Protein AF-A0A0H2ZVY9-F1 (afdb_monomer)

Radius of gyration: 21.2 Å; Cα contacts (8 Å, |Δi|>4): 97; chains: 1; bounding box: 47×58×78 Å

Organism: Mycobacterium avium (strain 104) (NCBI:txid243243)

pLDDT: mean 86.44, std 14.49, range [40.03, 97.69]

Structure (mmCIF, N/CA/C/O backbone):
data_AF-A0A0H2ZVY9-F1
#
_entry.id   AF-A0A0H2ZVY9-F1
#
loop_
_atom_site.group_PDB
_atom_site.id
_atom_site.type_symbol
_atom_site.label_atom_id
_atom_site.label_alt_id
_atom_site.label_comp_id
_atom_site.label_asym_id
_atom_site.label_entity_id
_atom_site.label_seq_id
_atom_site.pdbx_PDB_ins_code
_atom_site.Cartn_x
_atom_site.Cartn_y
_atom_site.Cartn_z
_atom_site.occupancy
_atom_site.B_iso_or_equiv
_atom_site.auth_seq_id
_atom_site.auth_comp_id
_atom_site.auth_asym_id
_atom_site.auth_atom_id
_atom_site.pdbx_PDB_model_num
ATOM 1 N N . MET A 1 1 ? -3.604 0.888 46.734 1.00 41.28 1 MET A N 1
ATOM 2 C CA . MET A 1 1 ? -3.260 0.241 45.450 1.00 41.28 1 MET A CA 1
ATOM 3 C C . MET A 1 1 ? -4.348 0.595 44.446 1.00 41.28 1 MET A C 1
ATOM 5 O O . MET A 1 1 ? -5.356 -0.095 44.389 1.00 41.28 1 MET A O 1
ATOM 9 N N . GLN A 1 2 ? -4.220 1.722 43.744 1.00 40.03 2 GLN A N 1
ATOM 10 C CA . GLN A 1 2 ? -5.131 2.028 42.639 1.00 40.03 2 GLN A CA 1
ATOM 11 C C . GLN A 1 2 ? -4.677 1.189 41.444 1.00 40.03 2 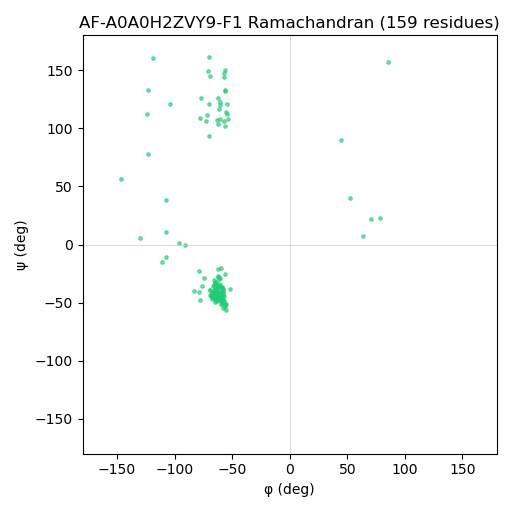GLN A C 1
ATOM 13 O O . GLN A 1 2 ? -3.608 1.435 40.894 1.00 40.03 2 GLN A O 1
ATOM 18 N N . TYR A 1 3 ? -5.456 0.165 41.093 1.00 46.75 3 TYR A N 1
ATOM 19 C CA . TYR A 1 3 ? -5.353 -0.459 39.780 1.00 46.75 3 TYR A CA 1
ATOM 20 C C . TYR A 1 3 ? -5.666 0.632 38.755 1.00 46.75 3 TYR A C 1
ATOM 22 O O . TYR A 1 3 ? -6.803 1.094 38.667 1.00 46.75 3 TYR A O 1
ATOM 30 N N . TYR A 1 4 ? -4.644 1.095 38.038 1.00 45.19 4 TYR A N 1
ATOM 31 C CA . TYR A 1 4 ? -4.829 1.953 36.877 1.00 45.19 4 TYR A CA 1
ATOM 32 C C . TYR A 1 4 ? -5.451 1.060 35.804 1.00 45.19 4 TYR A C 1
ATOM 34 O O . TYR A 1 4 ? -4.744 0.311 35.138 1.00 45.19 4 TYR A O 1
ATOM 42 N N . PHE A 1 5 ? -6.780 1.042 35.710 1.00 51.91 5 PHE A N 1
ATOM 43 C CA . PHE A 1 5 ? -7.438 0.527 34.518 1.00 51.91 5 PHE A CA 1
ATOM 44 C C . PHE A 1 5 ? -7.199 1.577 33.433 1.00 51.91 5 PHE A C 1
ATOM 46 O O . PHE A 1 5 ? -7.713 2.690 33.574 1.00 51.91 5 PHE A O 1
ATOM 53 N N . PRO A 1 6 ? -6.393 1.286 32.395 1.00 60.91 6 PRO A N 1
ATOM 54 C CA . PRO A 1 6 ? -6.293 2.178 31.251 1.00 60.91 6 PRO A CA 1
ATOM 55 C C . PRO A 1 6 ? -7.699 2.377 30.684 1.00 60.91 6 PRO A C 1
ATOM 57 O O . PRO A 1 6 ? -8.545 1.478 30.789 1.00 60.91 6 PRO A O 1
ATOM 60 N N . SER A 1 7 ? -7.971 3.537 30.091 1.00 79.62 7 SER A N 1
ATOM 61 C CA . SER A 1 7 ? -9.219 3.681 29.350 1.00 79.62 7 SER A CA 1
ATOM 62 C C . SER A 1 7 ? -9.260 2.594 28.269 1.00 79.62 7 SER A C 1
ATOM 64 O O . SER A 1 7 ? -8.230 2.166 27.752 1.00 79.62 7 SER A O 1
ATOM 66 N N . LEU A 1 8 ? -10.444 2.092 27.931 1.00 83.88 8 LEU A N 1
ATOM 67 C CA . LEU A 1 8 ? -10.586 1.059 26.899 1.00 83.88 8 LEU A CA 1
ATOM 68 C C . LEU A 1 8 ? -9.981 1.508 25.545 1.00 83.88 8 LEU A C 1
ATOM 70 O O . LEU A 1 8 ? -9.502 0.676 24.778 1.00 83.88 8 LEU A O 1
ATOM 74 N N . ASP A 1 9 ? -9.901 2.820 25.307 1.00 86.00 9 ASP A N 1
ATOM 75 C CA . ASP A 1 9 ? -9.147 3.422 24.201 1.00 86.00 9 ASP A CA 1
ATOM 76 C C . ASP A 1 9 ? -7.642 3.139 24.283 1.00 86.00 9 ASP A C 1
ATOM 78 O O . ASP A 1 9 ? -7.044 2.791 23.269 1.00 86.00 9 ASP A O 1
ATOM 82 N N . ASP A 1 10 ? -7.031 3.239 25.464 1.00 87.69 10 ASP A N 1
ATOM 83 C CA . ASP A 1 10 ? -5.598 2.976 25.657 1.00 87.69 10 ASP A CA 1
ATOM 84 C C . ASP A 1 10 ? -5.253 1.515 25.351 1.00 87.69 10 ASP A C 1
ATOM 86 O O . ASP A 1 10 ? -4.199 1.227 24.784 1.00 87.69 10 ASP A O 1
ATOM 90 N N . ILE A 1 11 ? -6.160 0.585 25.674 1.00 89.31 11 ILE A N 1
ATOM 91 C CA . ILE A 1 11 ? -6.008 -0.834 25.327 1.00 89.31 11 ILE A CA 1
ATOM 92 C C . ILE A 1 11 ? -6.047 -1.015 23.805 1.00 89.31 11 ILE A C 1
ATOM 94 O O . ILE A 1 11 ? -5.199 -1.719 23.256 1.00 89.31 11 ILE A O 1
ATOM 98 N N . PHE A 1 12 ? -6.984 -0.365 23.106 1.00 89.00 12 PHE A N 1
ATOM 99 C CA . PHE A 1 12 ? -7.044 -0.426 21.644 1.00 89.00 12 PHE A CA 1
ATOM 100 C C . PHE A 1 12 ? -5.825 0.208 20.980 1.00 89.00 12 PHE A C 1
ATOM 102 O O . PHE A 1 12 ? -5.262 -0.384 20.065 1.00 89.00 12 PHE A O 1
ATOM 109 N N . VAL A 1 13 ? -5.380 1.368 21.462 1.00 91.19 13 VAL A N 1
ATOM 110 C CA . VAL A 1 13 ? -4.163 2.025 20.973 1.00 91.19 13 VAL A CA 1
ATOM 111 C C . VAL A 1 13 ? -2.951 1.112 21.166 1.00 91.19 13 VAL A C 1
ATOM 113 O O . VAL A 1 13 ? -2.185 0.905 20.228 1.00 91.19 13 VAL A O 1
ATOM 116 N N . ALA A 1 14 ? -2.799 0.495 22.342 1.00 91.56 14 ALA A N 1
ATOM 117 C CA . ALA A 1 14 ? -1.716 -0.453 22.597 1.00 91.56 14 ALA A CA 1
ATOM 118 C C . ALA A 1 14 ? -1.787 -1.693 21.685 1.00 91.56 14 ALA A C 1
ATOM 120 O O . ALA A 1 14 ? -0.754 -2.176 21.218 1.00 91.56 14 ALA A O 1
ATOM 121 N N . ALA A 1 15 ? -2.992 -2.196 21.401 1.00 90.88 15 ALA A N 1
ATOM 122 C CA . ALA A 1 15 ? -3.190 -3.316 20.486 1.00 90.88 15 ALA A CA 1
ATOM 123 C C . ALA A 1 15 ? -2.823 -2.951 19.036 1.00 90.88 15 ALA A C 1
ATOM 125 O O . ALA A 1 15 ? -2.110 -3.718 18.386 1.00 90.88 15 ALA A O 1
ATOM 126 N N . ILE A 1 16 ? -3.244 -1.773 18.558 1.00 90.56 16 ILE A N 1
ATOM 127 C CA . ILE A 1 16 ? -2.896 -1.251 17.227 1.00 90.56 16 ILE A CA 1
ATOM 128 C C . ILE A 1 16 ? -1.384 -1.112 17.098 1.00 90.56 16 ILE A C 1
ATOM 130 O O . ILE A 1 16 ? -0.822 -1.616 16.129 1.00 90.56 16 ILE A O 1
ATOM 134 N N . ARG A 1 17 ? -0.717 -0.516 18.094 1.00 91.50 17 ARG A N 1
ATOM 135 C CA . ARG A 1 17 ? 0.748 -0.382 18.117 1.00 91.50 17 ARG A CA 1
ATOM 136 C C . ARG A 1 17 ? 1.437 -1.724 17.977 1.00 91.50 17 ARG A C 1
ATOM 138 O O . ARG A 1 17 ? 2.165 -1.935 17.014 1.00 91.50 17 ARG A O 1
ATOM 145 N N . ARG A 1 18 ? 1.118 -2.670 18.861 1.00 91.31 18 ARG A N 1
ATOM 146 C CA . ARG A 1 18 ? 1.727 -4.007 18.850 1.00 91.31 18 ARG A CA 1
ATOM 147 C C . ARG A 1 18 ? 1.504 -4.750 17.532 1.00 91.31 18 ARG A C 1
ATOM 149 O O . ARG A 1 18 ? 2.376 -5.490 17.084 1.00 91.31 18 ARG A O 1
ATOM 156 N N . TYR A 1 19 ? 0.323 -4.613 16.936 1.00 88.62 19 TYR A N 1
ATOM 157 C CA . TYR A 1 19 ? 0.034 -5.197 15.628 1.00 88.62 19 TYR A CA 1
ATOM 158 C C . TYR A 1 19 ? 0.833 -4.501 14.517 1.00 88.62 19 TYR A C 1
ATOM 160 O O . TYR A 1 19 ? 1.441 -5.167 13.683 1.00 88.62 19 TYR A O 1
ATOM 168 N N . SER A 1 20 ? 0.886 -3.169 14.544 1.00 90.25 20 SER A N 1
ATOM 169 C CA . SER A 1 20 ? 1.596 -2.366 13.552 1.00 90.25 20 SER A CA 1
ATOM 170 C C . SER A 1 20 ? 3.105 -2.575 13.569 1.00 90.25 20 SER A C 1
ATOM 172 O O . SER A 1 20 ? 3.695 -2.644 12.500 1.00 90.25 20 SER A O 1
ATOM 174 N N . GLU A 1 21 ? 3.712 -2.737 14.746 1.00 92.81 21 GLU A N 1
ATOM 175 C CA . GLU A 1 21 ? 5.144 -3.005 14.910 1.00 92.81 21 GLU A CA 1
ATOM 176 C C . GLU A 1 21 ? 5.525 -4.301 14.188 1.00 92.81 21 GLU A C 1
ATOM 178 O O . GLU A 1 21 ? 6.416 -4.305 13.347 1.00 92.81 21 GLU A O 1
ATOM 183 N N . ARG A 1 22 ? 4.760 -5.375 14.413 1.00 90.88 22 ARG A N 1
ATOM 184 C CA . ARG A 1 22 ? 4.969 -6.669 13.745 1.00 90.88 22 ARG A CA 1
ATOM 185 C C . ARG A 1 22 ? 4.789 -6.583 12.235 1.00 90.88 22 ARG A C 1
ATOM 187 O O . ARG A 1 22 ? 5.569 -7.157 11.485 1.00 90.88 22 ARG A O 1
ATOM 194 N N . ASN A 1 23 ? 3.755 -5.875 11.788 1.00 89.50 23 ASN A N 1
ATOM 195 C CA . ASN A 1 23 ? 3.516 -5.694 10.360 1.00 89.50 23 ASN A CA 1
ATOM 196 C C . ASN A 1 23 ? 4.608 -4.846 9.707 1.00 89.50 23 ASN A C 1
ATOM 198 O O . ASN A 1 23 ? 4.966 -5.099 8.563 1.00 89.50 23 ASN A O 1
ATOM 202 N N . MET A 1 24 ? 5.137 -3.852 10.420 1.00 92.75 24 MET A N 1
ATOM 203 C CA . MET A 1 24 ? 6.225 -3.003 9.947 1.00 92.75 24 MET A CA 1
ATOM 204 C C . MET A 1 24 ? 7.537 -3.781 9.846 1.00 92.75 24 MET A C 1
ATOM 206 O O . MET A 1 24 ? 8.226 -3.651 8.836 1.00 92.75 24 MET A O 1
ATOM 210 N N . GLU A 1 25 ? 7.854 -4.613 10.842 1.00 94.50 25 GLU A N 1
ATOM 211 C CA . GLU A 1 25 ? 8.991 -5.542 10.802 1.00 94.50 25 GLU A CA 1
ATOM 212 C C . GLU A 1 25 ? 8.881 -6.465 9.585 1.00 94.50 25 GLU A C 1
ATOM 214 O O . GLU A 1 25 ? 9.766 -6.468 8.731 1.00 94.50 25 GLU A O 1
ATOM 219 N N . TRP A 1 26 ? 7.745 -7.153 9.440 1.00 93.88 26 TRP A N 1
ATOM 220 C CA . TRP A 1 26 ? 7.503 -8.063 8.320 1.00 93.88 26 TRP A CA 1
ATOM 221 C C . TRP A 1 26 ? 7.591 -7.367 6.954 1.00 93.88 26 TRP A C 1
ATOM 223 O O . TRP A 1 26 ? 8.267 -7.859 6.054 1.00 93.88 26 TRP A O 1
ATOM 233 N N . LEU A 1 27 ? 6.950 -6.202 6.800 1.00 94.50 27 LEU A N 1
ATOM 234 C CA . LEU A 1 27 ? 6.978 -5.431 5.556 1.00 94.50 27 LEU A CA 1
ATOM 235 C C . LEU A 1 27 ? 8.406 -5.002 5.198 1.00 94.50 27 LEU A C 1
ATOM 237 O O . LEU A 1 27 ? 8.802 -5.074 4.037 1.00 94.50 27 LEU A O 1
ATOM 241 N N . THR A 1 28 ? 9.180 -4.562 6.191 1.00 95.75 28 THR A N 1
ATOM 242 C CA . THR A 1 28 ? 10.572 -4.143 5.992 1.00 95.75 28 THR A CA 1
ATOM 243 C C . THR A 1 28 ? 11.430 -5.320 5.535 1.00 95.75 28 THR A C 1
ATOM 245 O O . THR A 1 28 ? 12.163 -5.197 4.555 1.00 95.75 28 THR A O 1
ATOM 248 N N . GLU A 1 29 ? 11.318 -6.469 6.205 1.00 96.06 29 GLU A N 1
ATOM 249 C CA . GLU A 1 29 ? 12.040 -7.690 5.837 1.00 96.06 29 GLU A CA 1
ATOM 250 C C . GLU A 1 29 ? 11.669 -8.170 4.430 1.00 96.06 29 GLU A C 1
ATOM 252 O O . GLU A 1 29 ? 12.548 -8.516 3.637 1.00 96.06 29 GLU A O 1
ATOM 257 N N . GLU A 1 30 ? 10.380 -8.152 4.087 1.00 96.06 30 GLU A N 1
ATOM 258 C CA . GLU A 1 30 ? 9.905 -8.582 2.776 1.00 96.06 30 GLU A CA 1
ATOM 259 C C . GLU A 1 30 ? 10.415 -7.661 1.660 1.00 96.06 30 GLU A C 1
ATOM 261 O O . GLU A 1 30 ? 10.924 -8.149 0.649 1.00 96.06 30 GLU A O 1
ATOM 266 N N . LEU A 1 31 ? 10.378 -6.340 1.861 1.00 96.38 31 LEU A N 1
ATOM 267 C CA . LEU A 1 31 ? 10.911 -5.369 0.899 1.00 96.38 31 LEU A CA 1
ATOM 268 C C . LEU A 1 31 ? 12.429 -5.470 0.736 1.00 96.38 31 LEU A C 1
ATOM 270 O O . LEU A 1 31 ? 12.938 -5.304 -0.370 1.00 96.38 31 LEU A O 1
ATOM 274 N N . GLN A 1 32 ? 13.161 -5.788 1.805 1.00 95.19 32 GLN A N 1
ATOM 275 C CA . GLN A 1 32 ? 14.596 -6.062 1.717 1.00 95.19 32 GLN A CA 1
ATOM 276 C C . GLN A 1 32 ? 14.877 -7.350 0.937 1.00 95.19 32 GLN A C 1
ATOM 278 O O . GLN A 1 32 ? 15.756 -7.380 0.074 1.00 95.19 32 GLN A O 1
ATOM 283 N N . ARG A 1 33 ? 14.121 -8.419 1.212 1.00 96.19 33 ARG A N 1
ATOM 284 C CA . ARG A 1 33 ? 14.258 -9.716 0.536 1.00 96.19 33 ARG A CA 1
ATOM 285 C C . ARG A 1 33 ? 13.926 -9.621 -0.953 1.00 96.19 33 ARG A C 1
ATOM 287 O O . ARG A 1 33 ? 14.548 -10.307 -1.764 1.00 96.19 33 ARG A O 1
ATOM 294 N N . ARG A 1 34 ? 12.951 -8.782 -1.298 1.00 95.06 34 ARG A N 1
ATOM 295 C CA . ARG A 1 34 ? 12.463 -8.522 -2.657 1.00 95.06 34 ARG A CA 1
ATOM 296 C C . ARG A 1 34 ? 12.882 -7.150 -3.181 1.00 95.06 34 ARG A C 1
ATOM 298 O O . ARG A 1 34 ? 12.147 -6.500 -3.915 1.00 95.06 34 ARG A O 1
ATOM 305 N N . ALA A 1 35 ? 14.105 -6.731 -2.861 1.00 94.69 35 ALA A N 1
ATOM 306 C CA . ALA A 1 35 ? 14.663 -5.470 -3.351 1.00 94.69 35 ALA A CA 1
ATOM 307 C C . ALA A 1 35 ? 14.740 -5.396 -4.891 1.00 94.69 35 ALA A C 1
ATOM 309 O O . ALA A 1 35 ? 14.818 -4.310 -5.465 1.00 94.69 35 ALA A O 1
ATOM 310 N N . ASP A 1 36 ? 14.717 -6.542 -5.580 1.00 93.94 36 ASP A N 1
ATOM 311 C CA . ASP A 1 36 ? 14.709 -6.594 -7.040 1.00 93.94 36 ASP A CA 1
ATOM 312 C C . ASP A 1 36 ? 13.335 -6.325 -7.672 1.00 93.94 36 ASP A C 1
ATOM 314 O O . ASP A 1 36 ? 13.291 -5.889 -8.826 1.00 93.94 36 ASP A O 1
ATOM 318 N N . ASP A 1 37 ? 12.249 -6.538 -6.929 1.00 95.25 37 ASP A N 1
ATOM 319 C CA . ASP A 1 37 ? 10.859 -6.388 -7.367 1.00 95.25 37 ASP A CA 1
ATOM 320 C C . ASP A 1 37 ? 9.916 -5.891 -6.240 1.00 95.25 37 ASP A C 1
ATOM 322 O O . ASP A 1 37 ? 8.913 -6.542 -5.907 1.00 95.25 37 ASP A O 1
ATOM 326 N N . PRO A 1 38 ? 10.223 -4.727 -5.628 1.00 96.38 38 PRO A N 1
ATOM 327 C CA . PRO A 1 38 ? 9.481 -4.213 -4.484 1.00 96.38 38 PRO A CA 1
ATOM 328 C C . PRO A 1 38 ? 8.022 -3.866 -4.797 1.00 96.38 38 PRO A C 1
ATOM 330 O O . PRO A 1 38 ? 7.181 -4.038 -3.920 1.00 96.38 38 PRO A O 1
ATOM 333 N N . LEU A 1 39 ? 7.661 -3.415 -6.005 1.00 96.00 39 LEU A N 1
ATOM 334 C CA . LEU A 1 39 ? 6.260 -3.103 -6.326 1.00 96.00 39 LEU A CA 1
ATOM 335 C C . LEU A 1 39 ? 5.383 -4.358 -6.299 1.00 96.00 39 LEU A C 1
ATOM 337 O O . LEU A 1 39 ? 4.248 -4.305 -5.823 1.00 96.00 39 LEU A O 1
ATOM 341 N N . HIS A 1 40 ? 5.904 -5.497 -6.758 1.00 95.62 40 HIS A N 1
ATOM 342 C CA . HIS A 1 40 ? 5.206 -6.775 -6.624 1.00 95.62 40 HIS A CA 1
ATOM 343 C C . HIS A 1 40 ? 5.087 -7.219 -5.166 1.00 95.62 40 HIS A C 1
ATOM 345 O O . HIS A 1 40 ? 4.026 -7.693 -4.760 1.00 95.62 40 HIS A O 1
ATOM 351 N N . ALA A 1 41 ? 6.147 -7.039 -4.373 1.00 96.06 41 ALA A N 1
ATOM 352 C CA . ALA A 1 41 ? 6.109 -7.330 -2.943 1.00 96.06 41 ALA A CA 1
ATOM 353 C C . ALA A 1 41 ? 5.042 -6.482 -2.226 1.00 96.06 41 ALA A C 1
ATOM 355 O O . ALA A 1 41 ? 4.267 -7.008 -1.426 1.00 96.06 41 ALA A O 1
ATOM 356 N N . LEU A 1 42 ? 4.942 -5.191 -2.563 1.00 95.94 42 LEU A N 1
ATOM 357 C CA . LEU A 1 42 ? 3.904 -4.290 -2.055 1.00 95.94 42 LEU A CA 1
ATOM 358 C C . LEU A 1 42 ? 2.502 -4.716 -2.488 1.00 95.94 42 LEU A C 1
ATOM 360 O O . LEU A 1 42 ? 1.598 -4.754 -1.656 1.00 95.94 42 LEU A O 1
ATOM 364 N N . TRP A 1 43 ? 2.314 -5.064 -3.763 1.00 95.75 43 TRP A N 1
ATOM 365 C CA . TRP A 1 43 ? 1.026 -5.530 -4.276 1.00 95.75 43 TRP A CA 1
ATOM 366 C C . TRP A 1 43 ? 0.545 -6.773 -3.528 1.00 95.75 43 TRP A C 1
ATOM 368 O O . TRP A 1 43 ? -0.549 -6.772 -2.970 1.00 95.75 43 TRP A O 1
ATOM 378 N N . GLU A 1 44 ? 1.385 -7.800 -3.415 1.00 93.56 44 GLU A N 1
ATOM 379 C CA . GLU A 1 44 ? 1.058 -9.027 -2.680 1.00 93.56 44 GLU A CA 1
ATOM 380 C C . GLU A 1 44 ? 0.764 -8.738 -1.198 1.00 93.56 44 GLU A C 1
ATOM 382 O O . GLU A 1 44 ? -0.223 -9.234 -0.649 1.00 93.56 44 GLU A O 1
ATOM 387 N N . SER A 1 45 ? 1.570 -7.884 -0.561 1.00 92.25 45 SER A N 1
ATOM 388 C CA . SER A 1 45 ? 1.384 -7.477 0.839 1.00 92.25 45 SER A CA 1
ATOM 389 C C . SER A 1 45 ? 0.064 -6.740 1.064 1.00 92.25 45 SER A C 1
ATOM 391 O O . SER A 1 45 ? -0.641 -7.005 2.038 1.00 92.25 45 SER A O 1
ATOM 393 N N . SER A 1 46 ? -0.306 -5.847 0.145 1.00 92.50 46 SER A N 1
ATOM 394 C CA . SER A 1 46 ? -1.528 -5.047 0.247 1.00 92.50 46 SER A CA 1
ATOM 395 C C . SER A 1 46 ? -2.802 -5.897 0.189 1.00 92.50 46 SER A C 1
ATOM 397 O O . SER A 1 46 ? -3.762 -5.604 0.904 1.00 92.50 46 SER A O 1
ATOM 399 N N . TRP A 1 47 ? -2.796 -7.003 -0.564 1.00 90.50 47 TRP A N 1
ATOM 400 C CA . TRP A 1 47 ? -3.884 -7.986 -0.555 1.00 90.50 47 TRP A CA 1
ATOM 401 C C . TRP A 1 47 ? -4.016 -8.697 0.795 1.00 90.50 47 TRP A C 1
ATOM 403 O O . TRP A 1 47 ? -5.120 -8.791 1.339 1.00 90.50 47 TRP A O 1
ATOM 413 N N . HIS A 1 48 ? -2.899 -9.130 1.386 1.00 86.12 48 HIS A N 1
ATOM 414 C CA . HIS A 1 48 ? -2.906 -9.747 2.717 1.00 86.12 48 HIS A CA 1
ATOM 415 C C . HIS A 1 48 ? -3.416 -8.772 3.785 1.00 86.12 48 HIS A C 1
ATOM 417 O O . HIS A 1 48 ? -4.230 -9.144 4.627 1.00 86.12 48 HIS A O 1
ATOM 423 N N . GLU A 1 49 ? -2.994 -7.507 3.730 1.00 83.56 49 GLU A N 1
ATOM 424 C CA . GLU A 1 49 ? -3.461 -6.484 4.666 1.00 83.56 49 GLU A CA 1
ATOM 425 C C . GLU A 1 49 ? -4.957 -6.179 4.485 1.00 83.56 49 GLU A C 1
ATOM 427 O O . GLU A 1 49 ? -5.684 -6.083 5.473 1.00 83.56 49 GLU A O 1
ATOM 432 N N . SER A 1 50 ? -5.433 -6.062 3.238 1.00 78.44 50 SER A N 1
ATOM 433 C CA . SER A 1 50 ? -6.828 -5.710 2.926 1.00 78.44 50 SER A CA 1
ATOM 434 C C . SER A 1 50 ? -7.855 -6.726 3.432 1.00 78.44 50 SER A C 1
ATOM 436 O O . SER A 1 50 ? -8.978 -6.353 3.758 1.00 78.44 50 SER A O 1
ATOM 438 N N . THR A 1 51 ? -7.460 -7.994 3.554 1.00 71.19 51 THR A N 1
ATOM 439 C CA . THR A 1 51 ? -8.321 -9.087 4.034 1.00 71.19 51 THR A CA 1
ATOM 440 C C . THR A 1 51 ? -8.234 -9.298 5.551 1.00 71.19 51 THR A C 1
ATOM 442 O O . THR A 1 51 ? -8.920 -10.160 6.104 1.00 71.19 51 THR A O 1
ATOM 445 N N . SER A 1 52 ? -7.418 -8.508 6.260 1.00 80.12 52 SER A N 1
ATOM 446 C CA . SER A 1 52 ? -7.244 -8.630 7.708 1.00 80.12 52 SER A CA 1
ATOM 447 C C . SER A 1 52 ? -8.475 -8.121 8.463 1.00 80.12 52 SER A C 1
ATOM 449 O O . SER A 1 52 ? -8.683 -6.914 8.609 1.00 80.12 52 SER A O 1
ATOM 451 N N . ALA A 1 53 ? -9.260 -9.051 9.018 1.00 76.62 53 ALA A N 1
ATOM 452 C CA . ALA A 1 53 ? -10.447 -8.749 9.827 1.00 76.62 53 ALA A CA 1
ATOM 453 C C . ALA A 1 53 ? -10.157 -7.749 10.963 1.00 76.62 53 ALA A C 1
ATOM 455 O O . ALA A 1 53 ? -10.944 -6.837 11.213 1.00 76.62 53 ALA A O 1
ATOM 456 N N . LEU A 1 54 ? -8.984 -7.866 11.593 1.00 78.44 54 LEU A N 1
ATOM 457 C CA . LEU A 1 54 ? -8.568 -6.991 12.686 1.00 78.44 54 LEU A CA 1
ATOM 458 C C . LEU A 1 54 ? -8.405 -5.529 12.236 1.00 78.44 54 LEU A C 1
ATOM 460 O O . LEU A 1 54 ? -8.753 -4.611 12.977 1.00 78.44 54 LEU A O 1
ATOM 464 N N . MET A 1 55 ? -7.904 -5.290 11.019 1.00 77.56 55 MET A N 1
ATOM 465 C CA . MET A 1 55 ? -7.800 -3.927 10.492 1.00 77.56 55 MET A CA 1
ATOM 466 C C . MET A 1 55 ? -9.167 -3.325 10.184 1.00 77.56 55 MET A C 1
ATOM 468 O O . MET A 1 55 ? -9.399 -2.159 10.503 1.00 77.56 55 MET A O 1
ATOM 472 N N . THR A 1 56 ? -10.094 -4.114 9.641 1.00 82.00 56 THR A N 1
ATOM 473 C CA . THR A 1 56 ? -11.474 -3.668 9.406 1.00 82.00 56 THR A CA 1
ATOM 474 C C . THR A 1 56 ? -12.152 -3.236 10.708 1.00 82.00 56 THR A C 1
ATOM 476 O O . THR A 1 56 ? -12.763 -2.167 10.765 1.00 82.00 56 THR A O 1
ATOM 479 N N . GLU A 1 57 ? -11.988 -4.009 11.784 1.00 86.81 57 GLU A N 1
ATOM 480 C CA . GLU A 1 57 ? -12.519 -3.666 13.109 1.00 86.81 57 GLU A CA 1
ATOM 481 C C . GLU A 1 57 ? -11.914 -2.367 13.661 1.00 86.81 57 GLU A C 1
ATOM 483 O O . GLU A 1 57 ? -12.644 -1.485 14.126 1.00 86.81 57 GLU A O 1
ATOM 488 N N . PHE A 1 58 ? -10.590 -2.195 13.572 1.00 86.31 58 PHE A N 1
ATOM 489 C CA . PHE A 1 58 ? -9.938 -0.964 14.022 1.00 86.31 58 PHE A CA 1
ATOM 490 C C . PHE A 1 58 ? -10.367 0.263 13.213 1.00 86.31 58 PHE A C 1
ATOM 492 O O . PHE A 1 58 ? -10.616 1.318 13.801 1.00 86.31 58 PHE A O 1
ATOM 499 N N . MET A 1 59 ? -10.522 0.133 11.894 1.00 85.88 59 MET A N 1
ATOM 500 C CA . MET A 1 59 ? -11.035 1.209 11.041 1.00 85.88 59 MET A CA 1
ATOM 501 C C . MET A 1 59 ? -12.460 1.608 11.439 1.00 85.88 59 MET A C 1
ATOM 503 O O . MET A 1 59 ? -12.749 2.798 11.590 1.00 85.88 59 MET A O 1
ATOM 507 N N . ALA A 1 60 ? -13.332 0.629 11.699 1.00 88.69 60 ALA A N 1
ATOM 508 C CA . ALA A 1 60 ? -14.684 0.887 12.187 1.00 88.69 60 ALA A CA 1
ATOM 509 C C . ALA A 1 60 ? -14.679 1.626 13.539 1.00 88.69 60 ALA A C 1
ATOM 511 O O . ALA A 1 60 ? -15.427 2.589 13.725 1.00 88.69 60 ALA A O 1
ATOM 512 N N . LEU A 1 61 ? -13.797 1.244 14.469 1.00 88.00 61 LEU A N 1
ATOM 513 C CA . LEU A 1 61 ? -13.626 1.944 15.748 1.00 88.00 61 LEU A CA 1
ATOM 514 C C . LEU A 1 61 ? -13.095 3.376 15.568 1.00 88.00 61 LEU A C 1
ATOM 516 O O . LEU A 1 61 ? -13.570 4.299 16.238 1.00 88.00 61 LEU A O 1
ATOM 520 N N . GLY A 1 62 ? -12.149 3.580 14.648 1.00 88.25 62 GLY A N 1
ATOM 521 C CA . GLY A 1 62 ? -11.571 4.886 14.323 1.00 88.25 62 GLY A CA 1
ATOM 522 C C . GLY A 1 62 ? -12.600 5.904 13.816 1.00 88.25 62 GLY A C 1
ATOM 523 O O . GLY A 1 62 ? -12.463 7.100 14.083 1.00 88.25 62 GLY A O 1
ATOM 524 N N . ASN A 1 63 ? -13.684 5.450 13.179 1.00 87.88 63 ASN A N 1
ATOM 525 C CA . ASN A 1 63 ? -14.775 6.332 12.742 1.00 87.88 63 ASN A CA 1
ATOM 526 C C . ASN A 1 63 ? -15.457 7.056 13.912 1.00 87.88 63 ASN A C 1
ATOM 528 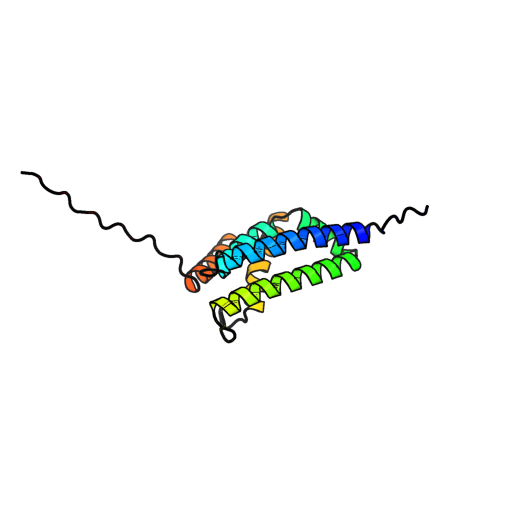O O . ASN A 1 63 ? -15.918 8.188 13.760 1.00 87.88 63 ASN A O 1
ATOM 532 N N . HIS A 1 64 ? -15.475 6.438 15.093 1.00 89.00 64 HIS A N 1
ATOM 533 C CA . HIS A 1 64 ? -16.151 6.976 16.272 1.00 89.00 64 HIS A CA 1
ATOM 534 C C . HIS A 1 64 ? -15.188 7.424 17.382 1.00 89.00 64 HIS A C 1
ATOM 536 O O . HIS A 1 64 ? -15.598 8.165 18.277 1.00 89.00 64 HIS A O 1
ATOM 542 N N . ARG A 1 65 ? -13.906 7.030 17.332 1.00 90.25 65 ARG A N 1
ATOM 543 C CA . ARG A 1 65 ? -12.910 7.297 18.387 1.00 90.25 65 ARG A CA 1
ATOM 544 C C . ARG A 1 65 ? -11.685 8.027 17.836 1.00 90.25 65 ARG A C 1
ATOM 546 O O . ARG A 1 65 ? -10.893 7.477 17.075 1.00 90.25 65 ARG A O 1
ATOM 553 N N . LYS A 1 66 ? -11.510 9.287 18.254 1.00 90.00 66 LYS A N 1
ATOM 554 C CA . LYS A 1 66 ? -10.442 10.174 17.751 1.00 90.00 66 LYS A CA 1
ATOM 555 C C . LYS A 1 66 ? -9.034 9.667 18.080 1.00 90.00 66 LYS A C 1
ATOM 557 O O . LYS A 1 66 ? -8.160 9.779 17.232 1.00 90.00 66 LYS A O 1
ATOM 562 N N . SER A 1 67 ? -8.832 9.128 19.283 1.00 90.12 67 SER A N 1
ATOM 563 C CA . SER A 1 67 ? -7.571 8.528 19.752 1.00 90.12 67 SER A CA 1
ATOM 564 C C . SER A 1 67 ? -7.113 7.404 18.817 1.00 90.12 67 SER A C 1
ATOM 566 O O . SER A 1 67 ? -6.013 7.452 18.275 1.00 90.12 67 SER A O 1
ATOM 568 N N . ILE A 1 68 ? -8.014 6.460 18.545 1.00 90.56 68 ILE A N 1
ATOM 569 C CA . ILE A 1 68 ? -7.798 5.332 17.633 1.00 90.56 68 ILE A CA 1
ATOM 570 C C . ILE A 1 68 ? -7.532 5.814 16.207 1.00 90.56 68 ILE A C 1
ATOM 572 O O . ILE A 1 68 ? -6.573 5.375 15.581 1.00 90.56 68 ILE A O 1
ATOM 576 N N . ARG A 1 69 ? -8.332 6.759 15.698 1.00 92.19 69 ARG A N 1
ATOM 577 C CA . ARG A 1 69 ? -8.131 7.324 14.356 1.00 92.19 69 ARG A CA 1
ATOM 578 C C . ARG A 1 69 ? -6.743 7.935 14.181 1.00 92.19 69 ARG A C 1
ATOM 580 O O . ARG A 1 69 ? -6.118 7.725 13.147 1.00 92.19 69 ARG A O 1
ATOM 587 N N . SER A 1 70 ? -6.278 8.698 15.170 1.00 93.75 70 SER A N 1
ATOM 588 C CA . SER A 1 70 ? -4.945 9.304 15.137 1.00 93.75 70 SER A CA 1
ATOM 589 C C . SER A 1 70 ? -3.841 8.249 15.130 1.00 93.75 70 SER A C 1
ATOM 591 O O . SER A 1 70 ? -2.876 8.395 14.387 1.00 93.75 70 SER A O 1
ATOM 593 N N . GLU A 1 71 ? -3.995 7.175 15.908 1.00 93.62 71 GLU A N 1
ATOM 594 C CA . GLU A 1 71 ? -3.023 6.079 15.932 1.00 93.62 71 GLU A CA 1
ATOM 595 C C . GLU A 1 71 ? -2.977 5.331 14.589 1.00 93.62 71 GLU A C 1
ATOM 597 O O . GLU A 1 71 ? -1.900 5.117 14.041 1.00 93.62 71 GLU A O 1
ATOM 602 N N . ILE A 1 72 ? -4.136 5.011 14.001 1.00 91.50 72 ILE A N 1
ATOM 603 C CA . ILE A 1 72 ? -4.219 4.382 12.671 1.00 91.50 72 ILE A CA 1
ATOM 604 C C . ILE A 1 72 ? -3.551 5.259 11.608 1.00 91.50 72 ILE A C 1
ATOM 606 O O . ILE A 1 72 ? -2.809 4.747 10.767 1.00 91.50 72 ILE A O 1
ATOM 610 N N . ALA A 1 73 ? -3.788 6.575 11.641 1.00 93.62 73 ALA A N 1
ATOM 611 C CA . ALA A 1 73 ? -3.161 7.510 10.711 1.00 93.62 73 ALA A CA 1
ATOM 612 C C . ALA A 1 73 ? -1.629 7.499 10.852 1.00 93.62 73 ALA A C 1
ATOM 614 O O . ALA A 1 73 ? -0.928 7.332 9.857 1.00 93.62 73 ALA A O 1
ATOM 615 N N . ALA A 1 74 ? -1.114 7.582 12.084 1.00 94.56 74 ALA A N 1
ATOM 616 C CA . ALA A 1 74 ? 0.323 7.560 12.357 1.00 94.56 74 ALA A CA 1
ATOM 617 C C . ALA A 1 74 ? 0.999 6.258 11.892 1.00 94.56 74 ALA A C 1
ATOM 619 O O . ALA A 1 74 ? 2.075 6.296 11.287 1.00 94.56 74 ALA A O 1
ATOM 620 N N . VAL A 1 75 ? 0.357 5.113 12.135 1.00 92.19 75 VAL A N 1
ATOM 621 C CA . VAL A 1 75 ? 0.822 3.806 11.653 1.00 92.19 75 VAL A CA 1
ATOM 622 C C . VAL A 1 75 ? 0.830 3.757 10.128 1.00 92.19 75 VAL A C 1
ATOM 624 O O . VAL A 1 75 ? 1.838 3.375 9.534 1.00 92.19 75 VAL A O 1
ATOM 627 N N . THR A 1 76 ? -0.264 4.179 9.491 1.00 92.31 76 THR A N 1
ATOM 628 C CA . THR A 1 76 ? -0.401 4.150 8.027 1.00 92.31 76 THR A CA 1
ATOM 629 C C . THR A 1 76 ? 0.671 5.011 7.361 1.00 92.31 76 THR A C 1
ATOM 631 O O . THR A 1 76 ? 1.309 4.574 6.405 1.00 92.31 76 THR A O 1
ATOM 634 N N . ASP A 1 77 ? 0.908 6.216 7.879 1.00 95.38 77 ASP A N 1
ATOM 635 C CA . ASP A 1 77 ? 1.937 7.114 7.355 1.00 95.38 77 ASP A CA 1
ATOM 636 C C . ASP A 1 77 ? 3.344 6.542 7.547 1.00 95.38 77 ASP A C 1
ATOM 638 O O . ASP A 1 77 ? 4.173 6.633 6.643 1.00 95.38 77 ASP A O 1
ATOM 642 N N . SER A 1 78 ? 3.614 5.907 8.691 1.00 94.88 78 SER A N 1
ATOM 643 C CA . SER A 1 78 ? 4.912 5.272 8.951 1.00 94.88 78 SER A CA 1
ATOM 644 C C . SER A 1 78 ? 5.167 4.099 8.004 1.00 94.88 78 SER A C 1
ATOM 646 O O . SER A 1 78 ? 6.251 3.996 7.437 1.00 94.88 78 SER A O 1
ATOM 648 N N . MET A 1 79 ? 4.156 3.260 7.760 1.00 93.69 79 MET A N 1
ATOM 649 C CA . MET A 1 79 ? 4.255 2.173 6.783 1.00 93.69 79 MET A CA 1
ATOM 650 C C . MET A 1 79 ? 4.489 2.712 5.373 1.00 93.69 79 MET A C 1
ATOM 652 O O . MET A 1 79 ? 5.399 2.246 4.695 1.00 93.69 79 MET A O 1
ATOM 656 N N . ARG A 1 80 ? 3.739 3.734 4.938 1.00 95.56 80 ARG A N 1
ATOM 657 C CA . ARG A 1 80 ? 3.935 4.338 3.609 1.00 95.56 80 ARG A CA 1
ATOM 658 C C . ARG A 1 80 ? 5.351 4.868 3.409 1.00 95.56 80 ARG A C 1
ATOM 660 O O . ARG A 1 80 ? 5.891 4.685 2.325 1.00 95.56 80 ARG A O 1
ATOM 667 N N .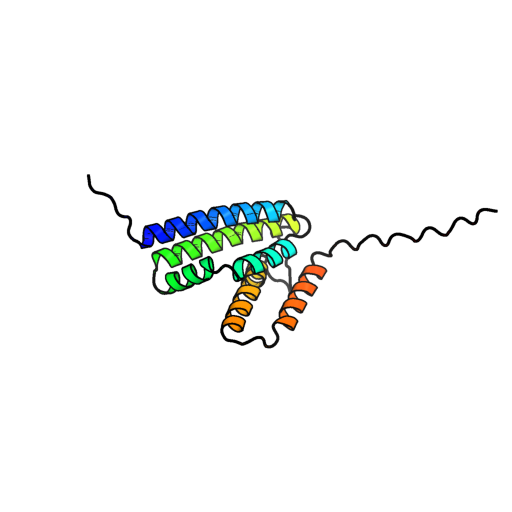 ARG A 1 81 ? 5.967 5.469 4.434 1.00 96.94 81 ARG A N 1
ATOM 668 C CA . ARG A 1 81 ? 7.364 5.932 4.353 1.00 96.94 81 ARG A CA 1
ATOM 669 C C . ARG A 1 81 ? 8.321 4.793 4.022 1.00 96.94 81 ARG A C 1
ATOM 671 O O . ARG A 1 81 ? 9.072 4.924 3.066 1.00 96.94 81 ARG A O 1
ATOM 678 N N . VAL A 1 82 ? 8.224 3.662 4.723 1.00 97.25 82 VAL A N 1
ATOM 679 C CA . VAL A 1 82 ? 9.059 2.474 4.452 1.00 97.25 82 VAL A CA 1
ATOM 680 C C . VAL A 1 82 ? 8.869 1.974 3.017 1.00 97.25 82 VAL A C 1
ATOM 682 O O . VAL A 1 82 ? 9.834 1.637 2.332 1.00 97.25 82 VAL A O 1
ATOM 685 N N . GLN A 1 83 ? 7.629 1.964 2.525 1.00 97.69 83 GLN A N 1
ATOM 686 C CA . GLN A 1 83 ? 7.340 1.550 1.151 1.00 97.69 83 GLN A CA 1
ATOM 687 C C . GLN A 1 83 ? 7.957 2.512 0.127 1.00 97.69 83 GLN A C 1
ATOM 689 O O . GLN A 1 83 ? 8.593 2.070 -0.826 1.00 97.69 83 GLN A O 1
ATOM 694 N N . VAL A 1 84 ? 7.814 3.824 0.336 1.00 97.50 84 VAL A N 1
ATOM 695 C CA . VAL A 1 84 ? 8.422 4.848 -0.525 1.00 97.50 84 VAL A CA 1
ATOM 696 C C . VAL A 1 84 ? 9.946 4.751 -0.497 1.00 97.50 84 VAL A C 1
ATOM 698 O O . VAL A 1 84 ? 10.566 4.794 -1.554 1.00 97.50 84 VAL A O 1
ATOM 701 N N . GLU A 1 85 ? 10.555 4.561 0.673 1.00 97.31 85 GLU A N 1
ATOM 702 C CA . GLU A 1 85 ? 12.003 4.374 0.820 1.00 97.31 85 GLU A CA 1
ATOM 703 C C . GLU A 1 85 ? 12.507 3.170 0.012 1.00 97.31 85 GLU A C 1
ATOM 705 O O . GLU A 1 85 ? 13.529 3.278 -0.669 1.00 97.31 85 GLU A O 1
ATOM 710 N N . ALA A 1 86 ? 11.768 2.056 0.003 1.00 97.31 86 ALA A N 1
ATOM 711 C CA . ALA A 1 86 ? 12.103 0.896 -0.821 1.00 97.31 86 ALA A CA 1
ATOM 712 C C . ALA A 1 86 ? 12.036 1.207 -2.328 1.00 97.31 86 ALA A C 1
ATOM 714 O O . ALA A 1 86 ? 12.920 0.798 -3.086 1.00 97.31 86 ALA A O 1
ATOM 715 N N . LEU A 1 87 ? 11.037 1.978 -2.774 1.00 97.06 87 LEU A N 1
ATOM 716 C CA . LEU A 1 87 ? 10.944 2.406 -4.175 1.00 97.06 87 LEU A CA 1
ATOM 717 C C . LEU A 1 87 ? 12.064 3.382 -4.553 1.00 97.06 87 LEU A C 1
ATOM 719 O O . LEU A 1 87 ? 12.669 3.231 -5.614 1.00 97.06 87 LEU A O 1
ATOM 723 N N . VAL A 1 88 ? 12.399 4.332 -3.677 1.00 96.94 88 VAL A N 1
ATOM 724 C CA . VAL A 1 88 ? 13.536 5.246 -3.867 1.00 96.94 88 VAL A CA 1
ATOM 725 C C . VAL A 1 88 ? 14.844 4.462 -3.967 1.00 96.94 88 VAL A C 1
ATOM 727 O O . VAL A 1 88 ? 15.650 4.738 -4.854 1.00 96.94 88 VAL A O 1
ATOM 730 N N . ALA A 1 89 ? 15.052 3.461 -3.107 1.00 96.25 89 ALA A N 1
ATOM 731 C CA . ALA A 1 89 ? 16.243 2.617 -3.144 1.00 96.25 89 ALA A CA 1
ATOM 732 C C . ALA A 1 89 ? 16.362 1.828 -4.460 1.00 96.25 89 ALA A C 1
ATOM 734 O O . ALA A 1 89 ? 17.466 1.661 -4.978 1.00 96.25 89 ALA A O 1
ATOM 735 N N . LYS A 1 90 ? 15.235 1.376 -5.023 1.00 95.56 90 LYS A N 1
ATOM 736 C CA . LYS A 1 90 ? 15.195 0.617 -6.279 1.00 95.56 90 LYS A CA 1
ATOM 737 C C . LYS A 1 90 ? 15.354 1.488 -7.525 1.00 95.56 90 LYS A C 1
ATOM 739 O O . LYS A 1 90 ? 16.109 1.135 -8.431 1.00 95.56 90 LYS A O 1
ATOM 744 N N . PHE A 1 91 ? 14.612 2.587 -7.601 1.00 95.19 91 PHE A N 1
ATOM 745 C CA . PHE A 1 91 ? 14.435 3.359 -8.835 1.00 95.19 91 PHE A CA 1
ATOM 746 C C . PHE A 1 91 ? 15.178 4.704 -8.831 1.00 95.19 91 PHE A C 1
ATOM 748 O O . PHE A 1 91 ? 15.307 5.328 -9.883 1.00 95.19 91 PHE A O 1
ATOM 755 N N . GLY A 1 92 ? 15.704 5.138 -7.683 1.00 94.88 92 GLY A N 1
ATOM 756 C CA . GLY A 1 92 ? 16.309 6.455 -7.497 1.00 94.88 92 GLY A CA 1
ATOM 757 C C . GLY A 1 92 ? 15.281 7.535 -7.146 1.00 94.88 92 GLY A C 1
ATOM 758 O O . GLY A 1 92 ? 14.095 7.417 -7.437 1.00 94.88 92 GLY A O 1
ATOM 759 N N . ASN A 1 93 ? 15.745 8.613 -6.510 1.00 89.69 93 ASN A N 1
ATOM 760 C CA . ASN A 1 93 ? 14.882 9.623 -5.883 1.00 89.69 93 ASN A CA 1
ATOM 761 C C . ASN A 1 93 ? 14.020 10.437 -6.869 1.00 89.69 93 ASN A C 1
ATOM 763 O O . ASN A 1 93 ? 12.920 10.858 -6.523 1.00 89.69 93 ASN A O 1
ATOM 767 N N . ASP A 1 94 ? 14.508 10.640 -8.095 1.00 85.50 94 ASP A N 1
ATOM 768 C CA . ASP A 1 94 ? 13.843 11.477 -9.105 1.00 85.50 94 ASP A CA 1
ATOM 769 C C . ASP A 1 94 ? 12.972 10.672 -10.078 1.00 85.50 94 ASP A C 1
ATOM 771 O O . ASP A 1 94 ? 12.384 11.234 -11.004 1.00 85.50 94 ASP A O 1
ATOM 775 N N . ALA A 1 95 ? 12.887 9.351 -9.898 1.00 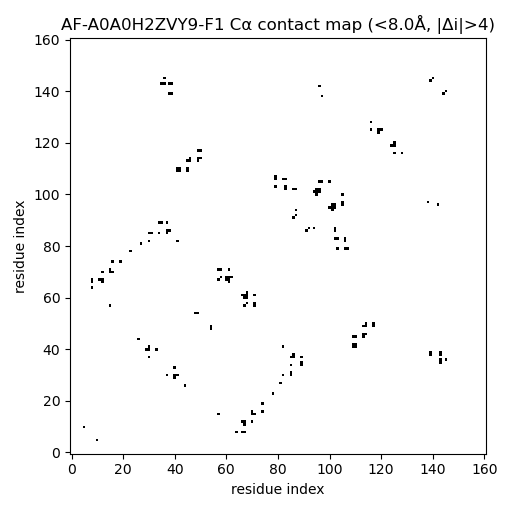88.31 95 ALA A N 1
ATOM 776 C CA . ALA A 1 95 ? 12.082 8.525 -10.776 1.00 88.31 95 ALA A CA 1
ATOM 777 C C . ALA A 1 95 ? 10.583 8.793 -10.578 1.00 88.31 95 ALA A C 1
ATOM 779 O O . ALA A 1 95 ? 10.073 9.074 -9.488 1.00 88.31 95 ALA A O 1
ATOM 780 N N . ARG A 1 96 ? 9.873 8.699 -11.697 1.00 88.00 96 ARG A N 1
ATOM 781 C CA . ARG A 1 96 ? 8.423 8.789 -11.783 1.00 88.00 96 ARG A CA 1
ATOM 782 C C . ARG A 1 96 ? 7.921 7.521 -12.442 1.00 88.00 96 ARG A C 1
ATOM 784 O O . ARG A 1 96 ? 8.475 7.062 -13.441 1.00 88.00 96 ARG A O 1
ATOM 791 N N . LEU A 1 97 ? 6.902 6.929 -11.844 1.00 87.56 97 LEU A N 1
ATOM 792 C CA . LEU A 1 97 ? 6.326 5.655 -12.260 1.00 87.56 97 LEU A CA 1
ATOM 793 C C . LEU A 1 97 ? 4.870 5.888 -12.649 1.00 87.56 97 LEU A C 1
ATOM 795 O O . LEU A 1 97 ? 4.296 6.881 -12.241 1.00 87.56 97 LEU A O 1
ATOM 799 N N . LEU A 1 98 ? 4.268 4.980 -13.419 1.00 78.69 98 LEU A N 1
ATOM 800 C CA . LEU A 1 98 ? 2.848 5.024 -13.807 1.00 78.69 98 LEU A CA 1
ATOM 801 C C . LEU A 1 98 ? 2.356 6.412 -14.260 1.00 78.69 98 LEU A C 1
ATOM 803 O O . LEU A 1 98 ? 1.840 7.171 -13.454 1.00 78.69 98 LEU A O 1
ATOM 807 N N . ALA A 1 99 ? 2.446 6.735 -15.552 1.00 81.31 99 ALA A N 1
ATOM 808 C CA . ALA A 1 99 ? 1.934 8.016 -16.065 1.00 81.31 99 ALA A CA 1
ATOM 809 C C . ALA A 1 99 ? 2.458 9.247 -15.286 1.00 81.31 99 ALA A C 1
ATOM 811 O O . ALA A 1 99 ? 1.719 10.199 -15.050 1.00 81.31 99 ALA A O 1
ATOM 812 N N . ASP A 1 100 ? 3.741 9.211 -14.913 1.00 88.81 100 ASP A N 1
ATOM 813 C CA . ASP A 1 100 ? 4.455 10.295 -14.224 1.00 88.81 100 ASP A CA 1
ATOM 814 C C . ASP A 1 100 ? 4.041 10.544 -12.753 1.00 88.81 100 ASP A C 1
ATOM 816 O O . ASP A 1 100 ? 4.266 11.617 -12.191 1.00 88.81 100 ASP A O 1
ATOM 820 N N . LEU A 1 101 ? 3.455 9.546 -12.087 1.00 92.38 101 LEU A N 1
ATOM 821 C CA . LEU A 1 101 ? 3.145 9.608 -10.659 1.00 92.38 101 LEU A CA 1
ATOM 822 C C . LEU A 1 101 ? 4.403 9.551 -9.775 1.00 92.38 101 LEU A C 1
ATOM 824 O O . LEU A 1 101 ? 5.415 8.910 -10.085 1.00 92.38 101 LEU A O 1
ATOM 828 N N . SER A 1 102 ? 4.313 10.207 -8.614 1.00 94.69 102 SER A N 1
ATOM 829 C CA . SER A 1 102 ? 5.296 10.073 -7.536 1.00 94.69 102 SER A CA 1
ATOM 830 C C . SER A 1 102 ? 5.212 8.699 -6.867 1.00 94.69 102 SER A C 1
ATOM 832 O O . SER A 1 102 ? 4.183 8.022 -6.933 1.00 94.69 102 SER A O 1
ATOM 834 N N . PHE A 1 103 ? 6.269 8.304 -6.153 1.00 96.12 103 PHE A N 1
ATOM 835 C CA . PHE A 1 103 ? 6.246 7.077 -5.355 1.00 96.12 103 PHE A CA 1
ATOM 836 C C . PHE A 1 103 ? 5.131 7.072 -4.312 1.00 96.12 103 PHE A C 1
ATOM 838 O O . PHE A 1 103 ? 4.465 6.053 -4.175 1.00 96.12 103 PHE A O 1
ATOM 845 N N . ASP A 1 104 ? 4.858 8.198 -3.645 1.00 95.38 104 ASP A N 1
ATOM 846 C CA . ASP A 1 104 ? 3.737 8.305 -2.703 1.00 95.38 104 ASP A CA 1
ATOM 847 C C . ASP A 1 104 ? 2.391 7.986 -3.363 1.00 95.38 104 ASP A C 1
ATOM 849 O O . ASP A 1 104 ? 1.569 7.267 -2.795 1.00 95.38 104 ASP A O 1
ATOM 853 N N . ALA A 1 105 ? 2.164 8.494 -4.579 1.00 95.25 105 ALA A N 1
ATOM 854 C CA . ALA A 1 105 ? 0.931 8.247 -5.317 1.00 95.25 105 ALA A CA 1
ATOM 855 C C . ALA A 1 105 ? 0.825 6.784 -5.776 1.00 95.25 105 ALA A C 1
ATOM 857 O O . ALA A 1 105 ? -0.250 6.192 -5.686 1.00 95.25 105 ALA A O 1
ATOM 858 N N . VAL A 1 106 ? 1.936 6.176 -6.202 1.00 95.44 106 VAL A N 1
ATOM 859 C CA . VAL A 1 106 ? 1.988 4.748 -6.553 1.00 95.44 106 VAL A CA 1
ATOM 860 C C . VAL A 1 106 ? 1.735 3.866 -5.334 1.00 95.44 106 VAL A C 1
ATOM 862 O O . VAL A 1 106 ? 0.912 2.958 -5.401 1.00 95.44 106 VAL A O 1
ATOM 865 N N . VAL A 1 107 ? 2.374 4.162 -4.203 1.00 96.19 107 VAL A N 1
ATOM 866 C CA . VAL A 1 107 ? 2.161 3.476 -2.922 1.00 96.19 107 VAL A CA 1
ATOM 867 C C . VAL A 1 107 ? 0.709 3.605 -2.465 1.00 96.19 107 VAL A C 1
ATOM 869 O O . VAL A 1 107 ? 0.101 2.626 -2.026 1.00 96.19 107 VAL A O 1
ATOM 872 N N . LEU A 1 108 ? 0.116 4.795 -2.583 1.00 95.44 108 LEU A N 1
ATOM 873 C CA . LEU A 1 108 ? -1.292 5.003 -2.259 1.00 95.44 108 LEU A CA 1
ATOM 874 C C . LEU A 1 108 ? -2.206 4.161 -3.156 1.00 95.44 108 LEU A C 1
ATOM 876 O O . LEU A 1 108 ? -3.140 3.546 -2.647 1.00 95.44 108 LEU A O 1
ATOM 880 N N . LEU A 1 109 ? -1.927 4.112 -4.459 1.00 95.25 109 LEU A N 1
ATOM 881 C CA . LEU A 1 109 ? -2.703 3.339 -5.426 1.00 95.25 109 LEU A CA 1
ATOM 882 C C . LEU A 1 109 ? -2.600 1.834 -5.157 1.00 95.25 109 LEU A C 1
ATOM 884 O O . LEU A 1 109 ? -3.630 1.173 -5.044 1.00 95.25 109 LEU A O 1
ATOM 888 N N . ILE A 1 110 ? -1.382 1.313 -4.987 1.00 94.88 110 ILE A N 1
ATOM 889 C CA . ILE A 1 110 ? -1.124 -0.108 -4.716 1.00 94.88 110 ILE A CA 1
ATOM 890 C C . ILE A 1 110 ? -1.847 -0.556 -3.444 1.00 94.88 110 ILE A C 1
ATOM 892 O O . ILE A 1 110 ? -2.546 -1.560 -3.468 1.00 94.88 110 ILE A O 1
ATOM 896 N N . ASN A 1 111 ? -1.755 0.215 -2.358 1.00 94.06 111 ASN A N 1
ATOM 897 C CA . ASN A 1 111 ? -2.436 -0.133 -1.108 1.00 94.06 111 ASN A CA 1
ATOM 898 C C . ASN A 1 111 ? -3.951 0.104 -1.148 1.00 94.06 111 ASN A C 1
ATOM 900 O O . ASN A 1 111 ? -4.698 -0.510 -0.385 1.00 94.06 111 ASN A O 1
ATOM 904 N N . GLY A 1 112 ? -4.401 1.066 -1.954 1.00 93.69 112 GLY A N 1
ATOM 905 C CA . GLY A 1 112 ? -5.788 1.511 -1.999 1.00 93.69 112 GLY A CA 1
ATOM 906 C C . GLY A 1 112 ? -6.688 0.573 -2.792 1.00 93.69 112 GLY A C 1
ATOM 907 O O . GLY A 1 112 ? -7.804 0.304 -2.351 1.00 93.69 112 GLY A O 1
ATOM 908 N N . VAL A 1 113 ? -6.206 0.054 -3.926 1.00 95.25 113 VAL A N 1
ATOM 909 C CA . VAL A 1 113 ? -7.012 -0.787 -4.824 1.00 95.25 113 VAL A CA 1
ATOM 910 C C . VAL A 1 113 ? -7.559 -2.028 -4.103 1.00 95.25 113 VAL A C 1
ATOM 912 O O . VAL A 1 113 ? -8.779 -2.150 -4.053 1.00 95.25 113 VAL A O 1
ATOM 915 N N . PRO A 1 114 ? -6.75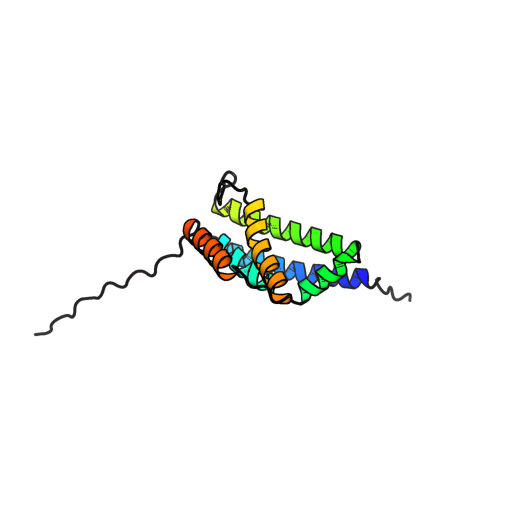6 -2.890 -3.449 1.00 94.06 114 PRO A N 1
ATOM 916 C CA . PRO A 1 114 ? -7.291 -4.067 -2.754 1.00 94.06 114 PRO A CA 1
ATOM 917 C C . PRO A 1 114 ? -8.314 -3.728 -1.666 1.00 94.06 114 PRO A C 1
ATOM 919 O O . PRO A 1 114 ? -9.314 -4.421 -1.512 1.00 94.06 114 PRO A O 1
ATOM 922 N N . LYS A 1 115 ? -8.106 -2.622 -0.938 1.00 91.12 115 LYS A N 1
ATOM 923 C CA . LYS A 1 115 ? -9.033 -2.158 0.108 1.00 91.12 115 LYS A CA 1
ATOM 924 C C . LYS A 1 115 ? -10.377 -1.719 -0.477 1.00 91.12 115 LYS A C 1
ATOM 926 O O . LYS A 1 115 ? -11.417 -2.033 0.094 1.00 91.12 115 LYS A O 1
ATOM 931 N N . LEU A 1 116 ? -10.358 -1.004 -1.603 1.00 92.62 116 LEU A N 1
ATOM 932 C CA . LEU A 1 116 ? -11.570 -0.610 -2.323 1.00 92.62 116 LEU A CA 1
ATOM 933 C C . LEU A 1 116 ? -12.316 -1.837 -2.854 1.00 92.62 116 LEU A C 1
ATOM 935 O O . LEU A 1 116 ? -13.519 -1.950 -2.638 1.00 92.62 116 LEU A O 1
ATOM 939 N N . LEU A 1 117 ? -11.601 -2.759 -3.500 1.00 94.25 117 LEU A N 1
ATOM 940 C CA . LEU A 1 117 ? -12.196 -3.970 -4.063 1.00 94.25 117 LEU A CA 1
ATOM 941 C C . LEU A 1 117 ? -12.813 -4.845 -2.967 1.00 94.25 117 LEU A C 1
ATOM 943 O O . LEU A 1 117 ? -13.972 -5.225 -3.079 1.00 94.25 117 LEU A O 1
ATOM 947 N N . GLY A 1 118 ? -12.110 -5.054 -1.849 1.00 90.25 118 GLY A N 1
ATOM 948 C CA . GLY A 1 118 ? -12.659 -5.781 -0.702 1.00 90.25 118 GLY A CA 1
ATOM 949 C C . GLY A 1 118 ? -13.894 -5.110 -0.085 1.00 90.25 118 GLY A C 1
ATOM 950 O O . GLY A 1 118 ? -14.817 -5.795 0.358 1.00 90.25 118 GLY A O 1
ATOM 951 N N . LEU A 1 119 ? -13.958 -3.771 -0.083 1.00 89.06 119 LEU A N 1
ATOM 952 C CA . LEU A 1 119 ? -15.150 -3.043 0.358 1.00 89.06 119 LEU A CA 1
ATOM 953 C C . LEU A 1 119 ? -16.336 -3.278 -0.587 1.00 89.06 119 LEU A C 1
ATOM 955 O O . LEU A 1 119 ? -17.442 -3.537 -0.114 1.00 89.06 119 LEU A O 1
ATOM 959 N N . GLU A 1 120 ? -16.121 -3.202 -1.898 1.00 94.31 120 GLU A N 1
ATOM 960 C CA . GLU A 1 120 ? -17.161 -3.465 -2.898 1.00 94.31 120 GLU A CA 1
ATOM 961 C C . GLU A 1 120 ? -17.645 -4.923 -2.847 1.00 94.31 120 GLU A C 1
ATOM 963 O O . GLU A 1 120 ? -18.854 -5.165 -2.780 1.00 94.31 120 GLU A O 1
ATOM 968 N N . GLU A 1 121 ? -16.729 -5.890 -2.744 1.00 91.62 121 GLU A N 1
ATOM 969 C CA . GLU A 1 121 ? -17.072 -7.310 -2.605 1.00 91.62 121 GLU A CA 1
ATOM 970 C C . GLU A 1 121 ? -17.933 -7.560 -1.357 1.00 91.62 121 GLU A C 1
ATOM 972 O O . GLU A 1 121 ? -18.890 -8.336 -1.406 1.00 91.62 121 GLU A O 1
ATOM 977 N N . SER A 1 122 ? -17.665 -6.851 -0.250 1.00 88.12 122 SER A N 1
ATOM 978 C CA . SER A 1 122 ? -18.434 -6.989 0.997 1.00 88.12 122 SER A CA 1
ATOM 979 C C . SER A 1 122 ? -19.914 -6.602 0.864 1.00 88.12 122 SER A C 1
ATOM 981 O O . SER A 1 122 ? -20.742 -7.053 1.659 1.00 88.12 122 SER A O 1
ATOM 983 N N . VAL A 1 123 ? -20.262 -5.799 -0.149 1.00 92.31 123 VAL A N 1
ATOM 984 C CA . VAL A 1 123 ? -21.642 -5.403 -0.475 1.00 92.31 123 VAL A CA 1
ATOM 985 C C . VAL A 1 123 ? -22.164 -6.079 -1.750 1.00 92.31 123 VAL A C 1
ATOM 987 O O . VAL A 1 123 ? -23.241 -5.729 -2.232 1.00 92.31 123 VAL A O 1
ATOM 990 N N . GLY A 1 124 ? -21.435 -7.070 -2.275 1.00 93.12 124 GLY A N 1
ATOM 991 C CA . GLY A 1 124 ? -21.825 -7.848 -3.451 1.00 93.12 124 GLY A CA 1
ATOM 992 C C . GLY A 1 124 ? -21.589 -7.138 -4.785 1.00 93.12 124 GLY A C 1
ATOM 993 O O . GLY A 1 124 ? -22.264 -7.455 -5.763 1.00 93.12 124 GLY A O 1
ATOM 994 N N . VAL A 1 125 ? -20.673 -6.168 -4.826 1.00 95.88 125 VAL A N 1
ATOM 995 C CA . VAL A 1 125 ? -20.257 -5.473 -6.049 1.00 95.88 125 VAL A CA 1
ATOM 996 C C . VAL A 1 125 ? -18.888 -6.000 -6.474 1.00 95.88 125 VAL A C 1
ATOM 998 O O . VAL A 1 125 ? -17.927 -5.892 -5.726 1.00 95.88 125 VAL A O 1
ATOM 1001 N N . ASP A 1 126 ? -18.801 -6.556 -7.681 1.00 94.31 126 ASP A N 1
ATOM 1002 C CA . ASP A 1 126 ? -17.573 -7.141 -8.254 1.00 94.31 126 ASP A CA 1
ATOM 1003 C C . ASP A 1 126 ? -17.270 -6.634 -9.679 1.00 94.31 126 ASP A C 1
ATOM 1005 O O . ASP A 1 126 ? -16.358 -7.098 -10.376 1.00 94.31 126 ASP A O 1
ATOM 1009 N N . THR A 1 127 ? -18.065 -5.674 -10.153 1.00 94.75 127 THR A N 1
ATOM 1010 C CA . THR A 1 127 ? -18.022 -5.218 -11.541 1.00 94.75 127 THR A CA 1
ATOM 1011 C C . THR A 1 127 ? -16.658 -4.606 -11.862 1.00 94.75 127 THR A C 1
ATOM 1013 O O . THR A 1 127 ? -16.206 -3.684 -11.196 1.00 94.75 127 THR A O 1
ATOM 1016 N N . ALA A 1 128 ? -16.014 -5.108 -12.921 1.00 96.12 128 ALA A N 1
ATOM 1017 C CA . ALA A 1 128 ? -14.693 -4.685 -13.404 1.00 96.12 128 ALA A CA 1
ATOM 1018 C C . ALA A 1 128 ? -13.503 -4.925 -12.446 1.00 96.12 128 ALA A C 1
ATOM 1020 O O . ALA A 1 128 ? -12.377 -4.550 -12.781 1.00 96.12 128 ALA A O 1
ATOM 1021 N N . HIS A 1 129 ? -13.692 -5.622 -11.318 1.00 96.56 129 HIS A N 1
ATOM 1022 C CA . HIS A 1 129 ? -12.608 -5.930 -10.371 1.00 96.56 129 HIS A CA 1
ATOM 1023 C C . HIS A 1 129 ? -11.459 -6.673 -11.048 1.00 96.56 129 HIS A C 1
ATOM 1025 O O . HIS A 1 129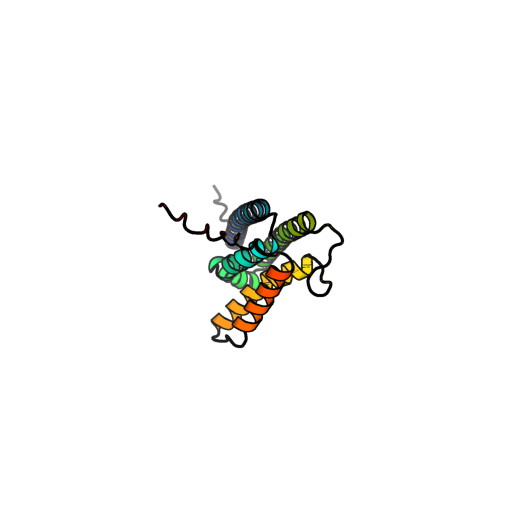 ? -10.312 -6.232 -11.008 1.00 96.56 129 HIS A O 1
ATOM 1031 N N . ALA A 1 130 ? -11.776 -7.758 -11.758 1.00 96.75 130 ALA A N 1
ATOM 1032 C CA . ALA A 1 130 ? -10.785 -8.560 -12.470 1.00 96.75 130 ALA A CA 1
ATOM 1033 C C . ALA A 1 130 ? -10.036 -7.760 -13.552 1.00 96.75 130 ALA A C 1
ATOM 1035 O O . ALA A 1 130 ? -8.843 -7.974 -13.770 1.00 96.75 130 ALA A O 1
ATOM 1036 N N . GLU A 1 131 ? -10.715 -6.826 -14.225 1.00 97.38 131 GLU A N 1
ATOM 1037 C CA . GLU A 1 131 ? -10.090 -5.972 -15.236 1.00 97.38 131 GLU A CA 1
ATOM 1038 C C . GLU A 1 131 ? -9.085 -5.007 -14.601 1.00 97.38 131 GLU A C 1
ATOM 1040 O O . GLU A 1 131 ? -7.958 -4.890 -15.096 1.00 97.38 131 GLU A O 1
ATOM 1045 N N . LEU A 1 132 ? -9.464 -4.372 -13.486 1.00 95.88 132 LEU A N 1
ATOM 1046 C CA . LEU A 1 132 ? -8.596 -3.466 -12.740 1.00 95.88 132 LEU A CA 1
ATOM 1047 C C . LEU A 1 132 ? -7.381 -4.202 -12.164 1.00 95.88 132 LEU A C 1
ATOM 1049 O O . LEU A 1 132 ? -6.255 -3.745 -12.354 1.00 95.88 132 LEU A O 1
ATOM 1053 N N . ILE A 1 133 ? -7.588 -5.366 -11.540 1.00 96.00 133 ILE A N 1
ATOM 1054 C CA . ILE A 1 133 ? -6.509 -6.224 -11.023 1.00 96.00 133 ILE A CA 1
ATOM 1055 C C . ILE A 1 133 ? -5.520 -6.550 -12.141 1.00 96.00 133 ILE A C 1
ATOM 1057 O O . ILE A 1 133 ? -4.324 -6.295 -12.010 1.00 96.00 133 ILE A O 1
ATOM 1061 N N . ALA A 1 134 ? -6.019 -7.035 -13.279 1.00 96.25 134 ALA A N 1
ATOM 1062 C CA . ALA A 1 134 ? -5.165 -7.390 -14.402 1.00 96.25 134 ALA A CA 1
ATOM 1063 C C . ALA A 1 134 ? -4.439 -6.165 -14.993 1.00 96.25 134 ALA A C 1
ATOM 1065 O O . ALA A 1 134 ? -3.328 -6.297 -15.507 1.00 96.25 134 ALA A O 1
ATOM 1066 N N . ALA A 1 135 ? -5.044 -4.973 -14.958 1.00 94.81 135 ALA A N 1
ATOM 1067 C CA . ALA A 1 135 ? -4.388 -3.735 -15.378 1.00 94.81 135 ALA A CA 1
ATOM 1068 C C . ALA A 1 135 ? -3.240 -3.345 -14.437 1.00 94.81 135 ALA A C 1
ATOM 1070 O O . ALA A 1 135 ? -2.156 -3.017 -14.924 1.00 94.81 135 ALA A O 1
ATOM 1071 N N . CYS A 1 136 ? -3.449 -3.445 -13.121 1.00 94.38 136 CYS A N 1
ATOM 1072 C CA . CYS A 1 136 ? -2.403 -3.250 -12.121 1.00 94.38 136 CYS A CA 1
ATOM 1073 C C . CYS A 1 136 ? -1.259 -4.251 -12.322 1.00 94.38 136 CYS A C 1
ATOM 1075 O O . CYS A 1 136 ? -0.116 -3.835 -12.470 1.00 94.38 136 CYS A O 1
ATOM 1077 N N . GLU A 1 137 ? -1.546 -5.549 -12.430 1.00 94.50 137 GLU A N 1
ATOM 1078 C CA . GLU A 1 137 ? -0.514 -6.581 -12.607 1.00 94.50 137 GLU A CA 1
ATOM 1079 C C . GLU A 1 137 ? 0.304 -6.395 -13.888 1.00 94.50 137 GLU A C 1
ATOM 1081 O O . GLU A 1 137 ? 1.531 -6.455 -13.849 1.00 94.50 137 GLU A O 1
ATOM 1086 N N . ARG A 1 138 ? -0.345 -6.083 -15.019 1.00 93.94 138 ARG A N 1
ATOM 1087 C CA . ARG A 1 138 ? 0.370 -5.773 -16.270 1.00 93.94 138 ARG A CA 1
ATOM 1088 C C . ARG A 1 138 ? 1.298 -4.573 -16.123 1.00 93.94 138 ARG A C 1
ATOM 1090 O O . ARG A 1 138 ? 2.355 -4.544 -16.747 1.00 93.94 138 ARG A O 1
ATOM 1097 N N . PHE A 1 139 ? 0.891 -3.573 -15.347 1.00 91.25 139 PHE A N 1
ATOM 1098 C CA . PHE A 1 139 ? 1.737 -2.424 -15.061 1.00 91.25 139 PHE A CA 1
ATOM 1099 C C . PHE A 1 139 ? 2.944 -2.821 -14.202 1.00 91.25 139 PHE A C 1
ATOM 1101 O O . PHE A 1 139 ? 4.071 -2.465 -14.548 1.00 91.25 139 PHE A O 1
ATOM 1108 N N . LEU A 1 140 ? 2.722 -3.589 -13.134 1.00 93.38 140 LEU A N 1
ATOM 1109 C CA . LEU A 1 140 ? 3.798 -4.088 -12.279 1.00 93.38 140 LEU A CA 1
ATOM 1110 C C . LEU A 1 140 ? 4.813 -4.891 -13.099 1.00 93.38 140 LEU A C 1
ATOM 1112 O O . LEU A 1 140 ? 6.001 -4.587 -13.051 1.00 93.38 140 LEU A O 1
ATOM 1116 N N . ASP A 1 141 ? 4.351 -5.824 -13.936 1.00 93.44 141 ASP A N 1
ATOM 1117 C CA . ASP A 1 141 ? 5.206 -6.626 -14.821 1.00 93.44 141 ASP A CA 1
ATOM 1118 C C . ASP A 1 141 ? 5.971 -5.768 -15.855 1.00 93.44 141 ASP A C 1
ATOM 1120 O O . ASP A 1 141 ? 7.038 -6.167 -16.327 1.00 93.44 141 ASP A O 1
ATOM 1124 N N . ALA A 1 142 ? 5.445 -4.602 -16.247 1.00 91.25 142 ALA A N 1
ATOM 1125 C CA . ALA A 1 142 ? 6.118 -3.699 -17.182 1.00 91.25 142 ALA A CA 1
ATOM 1126 C C . ALA A 1 142 ? 7.266 -2.917 -16.521 1.00 91.25 142 ALA A C 1
ATOM 1128 O O . ALA A 1 142 ? 8.284 -2.671 -17.171 1.00 91.25 142 ALA A O 1
ATOM 1129 N N . VAL A 1 143 ? 7.106 -2.530 -15.251 1.00 91.31 143 VAL A N 1
ATOM 1130 C CA . VAL A 1 143 ? 8.128 -1.801 -14.479 1.00 91.31 143 VAL A CA 1
ATOM 1131 C C . VAL A 1 143 ? 9.158 -2.753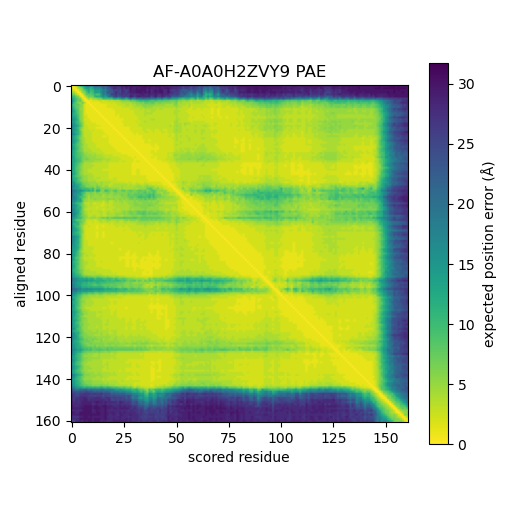 -13.875 1.00 91.31 143 VAL A C 1
ATOM 1133 O O . VAL A 1 143 ? 10.356 -2.475 -13.898 1.00 91.31 143 VAL A O 1
ATOM 1136 N N . GLU A 1 144 ? 8.703 -3.901 -13.383 1.00 92.56 144 GLU A N 1
ATOM 1137 C CA . GLU A 1 144 ? 9.510 -4.946 -12.759 1.00 92.56 144 GLU A CA 1
ATOM 1138 C C . GLU A 1 144 ? 9.297 -6.277 -13.492 1.00 92.56 144 GLU A C 1
ATOM 1140 O O . GLU A 1 144 ? 8.562 -7.149 -13.021 1.00 92.56 144 GLU A O 1
ATOM 1145 N N . PRO A 1 145 ? 9.927 -6.479 -14.663 1.00 86.50 145 PRO A N 1
ATOM 1146 C CA . PRO A 1 145 ? 9.741 -7.706 -15.418 1.00 86.50 145 PRO A CA 1
ATOM 1147 C C . PRO A 1 145 ? 10.199 -8.922 -14.616 1.00 86.50 145 PRO A C 1
ATOM 1149 O O . PRO A 1 145 ? 11.391 -9.098 -14.347 1.00 86.50 145 PRO A O 1
ATOM 1152 N N . ARG A 1 146 ? 9.260 -9.818 -14.297 1.00 77.50 146 ARG A N 1
ATOM 1153 C CA . ARG A 1 146 ? 9.586 -11.107 -13.682 1.00 77.50 146 ARG A CA 1
ATOM 1154 C C . ARG A 1 146 ? 10.577 -11.860 -14.568 1.00 77.50 146 ARG A C 1
ATOM 1156 O O . ARG A 1 146 ? 10.384 -11.990 -15.783 1.00 77.50 146 ARG A O 1
ATOM 1163 N N . ALA A 1 147 ? 11.647 -12.384 -13.969 1.00 63.66 147 ALA A N 1
ATOM 1164 C CA . ALA A 1 147 ? 12.655 -13.139 -14.702 1.00 63.66 147 ALA A CA 1
ATOM 1165 C C . ALA A 1 147 ? 11.992 -14.309 -15.452 1.00 63.66 147 ALA A C 1
ATOM 1167 O O . ALA A 1 147 ? 11.476 -15.249 -14.845 1.00 63.66 147 ALA A O 1
ATOM 1168 N N . LYS A 1 148 ? 12.001 -14.268 -16.794 1.00 53.69 148 LYS A N 1
ATOM 1169 C CA . LYS A 1 148 ? 11.481 -15.378 -17.607 1.00 53.69 148 LYS A CA 1
ATOM 1170 C C . LYS A 1 148 ? 12.214 -16.664 -17.214 1.00 53.69 148 LYS A C 1
ATOM 1172 O O . LYS A 1 148 ? 13.450 -16.662 -17.200 1.00 53.69 148 LYS A O 1
ATOM 1177 N N . PRO A 1 149 ? 11.509 -17.790 -16.989 1.00 47.88 149 PRO A N 1
ATOM 1178 C CA . PRO A 1 149 ? 12.169 -19.072 -16.811 1.00 47.88 149 PRO A CA 1
ATOM 1179 C C . PRO A 1 149 ? 13.075 -19.311 -18.018 1.00 47.88 149 PRO A C 1
ATOM 1181 O O . PRO A 1 149 ? 12.602 -19.314 -19.160 1.00 47.88 149 PRO A O 1
ATOM 1184 N N . ARG A 1 150 ? 14.386 -19.481 -17.792 1.00 44.84 150 ARG A N 1
ATOM 1185 C CA . ARG A 1 150 ? 15.331 -19.834 -18.860 1.00 44.84 150 ARG A CA 1
ATOM 1186 C C . ARG A 1 150 ? 14.793 -21.076 -19.554 1.00 44.84 150 ARG A C 1
ATOM 1188 O O . ARG A 1 150 ? 14.809 -22.171 -18.995 1.00 44.84 150 ARG A O 1
ATOM 1195 N N . ARG A 1 151 ? 14.304 -20.892 -20.779 1.00 49.78 151 ARG A N 1
ATOM 1196 C CA . ARG A 1 151 ? 13.779 -21.947 -21.641 1.00 49.78 151 ARG A CA 1
ATOM 1197 C C . ARG A 1 151 ? 14.888 -22.995 -21.787 1.00 49.78 151 ARG A C 1
ATOM 1199 O O . ARG A 1 151 ? 15.868 -22.758 -22.489 1.00 49.78 151 ARG A O 1
ATOM 1206 N N . ARG A 1 152 ? 14.792 -24.115 -21.055 1.00 50.91 152 ARG A N 1
ATOM 1207 C CA . ARG A 1 152 ? 15.768 -25.217 -21.119 1.00 50.91 152 ARG A CA 1
ATOM 1208 C C . ARG A 1 152 ? 15.890 -25.634 -22.585 1.00 50.91 152 ARG A C 1
ATOM 1210 O O . ARG A 1 152 ? 14.922 -26.133 -23.157 1.00 50.91 152 ARG A O 1
ATOM 1217 N N . SER A 1 153 ? 17.049 -25.402 -23.208 1.00 50.59 153 SER A N 1
ATOM 1218 C CA . SER A 1 153 ? 17.281 -25.860 -24.577 1.00 50.59 153 SER A CA 1
ATOM 1219 C C . SER A 1 153 ? 17.156 -27.380 -24.578 1.00 50.59 153 SER A C 1
ATOM 1221 O O . SER A 1 153 ? 17.887 -28.057 -23.849 1.00 50.59 153 SER A O 1
ATOM 1223 N N . LYS A 1 154 ? 16.223 -27.922 -25.363 1.00 52.47 154 LYS A N 1
ATOM 1224 C CA . LYS A 1 154 ? 16.108 -29.364 -25.583 1.00 52.47 154 LYS A CA 1
ATOM 1225 C C . LYS A 1 154 ? 17.454 -29.855 -26.129 1.00 52.47 154 LYS A C 1
ATOM 1227 O O . LYS A 1 154 ? 17.792 -29.554 -27.270 1.00 52.47 154 LYS A O 1
ATOM 1232 N N . LYS A 1 155 ? 18.243 -30.561 -25.311 1.00 54.56 155 LYS A N 1
ATOM 1233 C CA . LYS A 1 155 ? 19.415 -31.295 -25.803 1.00 54.56 155 LYS A CA 1
ATOM 1234 C C . LYS A 1 155 ? 18.904 -32.328 -26.808 1.00 54.56 155 LYS A C 1
ATOM 1236 O O . LYS A 1 155 ? 18.020 -33.116 -26.479 1.00 54.56 155 LYS A O 1
ATOM 1241 N N . ALA A 1 156 ? 19.419 -32.263 -28.033 1.00 56.38 156 ALA A N 1
ATOM 1242 C CA . ALA A 1 156 ? 19.126 -33.226 -29.085 1.00 56.38 156 ALA A CA 1
ATOM 1243 C C . ALA A 1 156 ? 19.492 -34.649 -28.616 1.00 56.38 156 ALA A C 1
ATOM 1245 O O . ALA A 1 156 ? 20.475 -34.806 -27.884 1.00 56.38 156 ALA A O 1
ATOM 1246 N N . PRO A 1 157 ? 18.726 -35.683 -29.000 1.00 54.53 157 PRO A N 1
ATOM 1247 C CA . PRO A 1 157 ? 19.003 -37.039 -28.562 1.00 54.53 157 PRO A CA 1
ATOM 1248 C C . PRO A 1 157 ? 20.285 -37.533 -29.235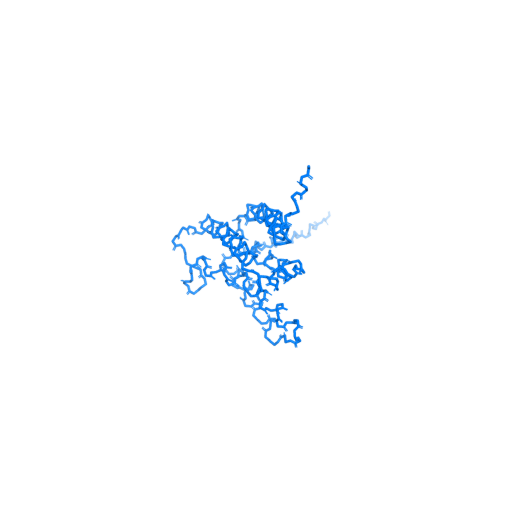 1.00 54.53 157 PRO A C 1
ATOM 1250 O O . PRO A 1 157 ? 20.387 -37.594 -30.461 1.00 54.53 157 PRO A O 1
ATOM 1253 N N . THR A 1 158 ? 21.269 -37.893 -28.416 1.00 55.75 158 THR A N 1
ATOM 1254 C CA . THR A 1 158 ? 22.488 -38.571 -28.849 1.00 55.75 158 THR A CA 1
ATOM 1255 C C . THR A 1 158 ? 22.107 -39.925 -29.449 1.00 55.75 158 THR A C 1
ATOM 1257 O O . THR A 1 158 ? 21.790 -40.867 -28.725 1.00 55.75 158 THR A O 1
ATOM 1260 N N . ARG A 1 159 ? 22.121 -40.029 -30.782 1.00 52.22 159 ARG A N 1
ATOM 1261 C CA . ARG A 1 159 ? 22.059 -41.313 -31.493 1.00 52.22 159 ARG A CA 1
ATOM 1262 C C . ARG A 1 159 ? 23.309 -42.122 -31.135 1.00 52.22 159 ARG A C 1
ATOM 1264 O O . ARG A 1 159 ? 24.398 -41.796 -31.599 1.00 52.22 159 ARG A O 1
ATOM 1271 N N . ARG A 1 160 ? 23.152 -43.165 -30.317 1.00 51.09 160 ARG A N 1
ATOM 1272 C CA . ARG A 1 160 ? 24.143 -44.244 -30.202 1.00 51.09 160 ARG A CA 1
ATOM 1273 C C . ARG A 1 160 ? 23.995 -45.166 -31.416 1.00 51.09 160 ARG A C 1
ATOM 1275 O O . ARG A 1 160 ? 22.881 -45.597 -31.712 1.00 51.09 160 ARG A O 1
ATOM 1282 N N . ARG A 1 161 ? 25.103 -45.377 -32.126 1.00 57.19 161 ARG A N 1
ATOM 1283 C CA . ARG A 1 161 ? 25.327 -46.498 -33.046 1.00 57.19 161 ARG A CA 1
ATOM 1284 C C . ARG A 1 161 ? 25.963 -47.639 -32.270 1.00 57.19 161 ARG A C 1
ATOM 1286 O O . ARG A 1 161 ? 26.679 -47.319 -31.293 1.00 57.19 161 ARG A O 1
#

Foldseek 3Di:
DDPPPDDVLVVLLVVLVVVLVVLLVVLLVQLVVVLLQLLVSLLVSLLVVLPDPSVVVLVVVVVPDVSSVVSVVVSVVVSLVSSLVSVCSNPNQPDAADVRHHSSVSSCVSNVLSNVCSVCVVVPHNPCNVVVVVVSVVRSCVVRPDPDDPPPPPDDDPDDD

Solvent-accessible surface area (backbone atoms only — not comparable to full-atom values): 9371 Å² total; per-residue (Å²): 135,82,79,80,72,69,55,74,64,55,55,50,44,51,49,51,49,59,54,47,53,54,50,48,52,51,51,51,52,48,41,63,76,31,54,86,40,43,68,56,51,48,42,60,48,23,47,59,56,49,69,34,65,70,56,57,53,50,53,60,49,25,77,79,31,70,72,47,34,52,51,53,50,52,50,53,54,54,51,48,48,57,54,37,52,53,48,33,73,63,64,41,85,86,53,59,49,80,98,72,30,48,54,66,57,49,54,49,48,50,48,42,50,42,40,53,51,52,54,35,48,74,74,75,43,64,85,62,48,71,59,51,52,52,52,52,51,54,49,45,42,69,78,43,62,70,80,73,78,79,76,75,75,81,76,75,83,83,82,81,130

Mean predicted aligned error: 7.79 Å

Sequence (161 aa):
MQYYFPSLDDIFVAAIRRYSERNMEWLTEELQRRADDPLHALWESSWHESTSALMTEFMALGNHRKSIRSEIAAVTDSMRRVQVEALVAKFGNDARLLADLSFDAVVLLINGVPKLLGLEESVGVDTAHAELIAACERFLDAVEPRAKPRRRSKKAPTRRR

Secondary structure (DSSP, 8-state):
-------HHHHHHHHHHHHHHHHHHHHHHHHHHTTTSHHHHHHHHHHHHHT-HHHHHHHHHHHH-HHHHHHHHHHHHHHHHHHHHHHHHHH-TT--BTTTB-HHHHHHHHHHHHHHHHHHHHTT--TTHHHHHHHHHHHHHHHS----------PPP----

Nearest PDB structures (foldseek):
  1x8z-assembly2_C  TM=3.133E-01  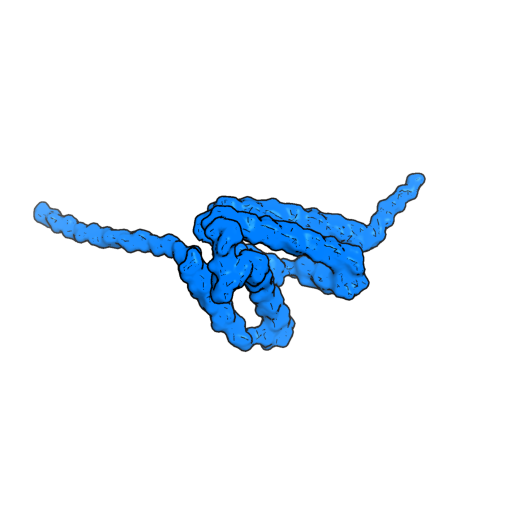e=2.485E+00  Arabidopsis thaliana